Protein AF-A0A3D4DMZ2-F1 (afdb_monomer)

Structure (mmCIF, N/CA/C/O backbone):
data_AF-A0A3D4DMZ2-F1
#
_entry.id   AF-A0A3D4DMZ2-F1
#
loop_
_atom_site.group_PDB
_atom_site.id
_atom_site.type_symbol
_atom_site.label_atom_id
_atom_site.label_alt_id
_atom_site.label_comp_id
_atom_site.label_asym_id
_atom_site.label_entity_id
_atom_site.label_seq_id
_atom_site.pdbx_PDB_ins_code
_atom_site.Cartn_x
_atom_site.Cartn_y
_atom_site.Cartn_z
_atom_site.occupancy
_atom_site.B_iso_or_equiv
_atom_site.auth_seq_id
_atom_site.auth_comp_id
_atom_site.auth_asym_id
_atom_site.auth_atom_id
_atom_site.pdbx_PDB_model_num
ATOM 1 N N . MET A 1 1 ? 36.585 -12.869 -37.113 1.00 58.50 1 MET A N 1
ATOM 2 C CA . MET A 1 1 ? 35.987 -11.652 -36.510 1.00 58.50 1 MET A CA 1
ATOM 3 C C . MET A 1 1 ? 34.459 -11.689 -36.418 1.00 58.50 1 MET A C 1
ATOM 5 O O . MET A 1 1 ? 33.943 -11.233 -35.410 1.00 58.50 1 MET A O 1
ATOM 9 N N . VAL A 1 2 ? 33.730 -12.276 -37.379 1.00 61.50 2 VAL A N 1
ATOM 10 C CA . VAL A 1 2 ? 32.248 -12.351 -37.351 1.00 61.50 2 VAL A CA 1
ATOM 11 C C . VAL A 1 2 ? 31.696 -13.117 -36.134 1.00 61.50 2 VAL A C 1
ATOM 13 O O . VAL A 1 2 ? 30.750 -12.661 -35.504 1.00 61.50 2 VAL A O 1
ATOM 16 N N . GLY A 1 3 ? 32.328 -14.228 -35.733 1.00 66.62 3 GLY A N 1
ATOM 17 C CA . GLY A 1 3 ? 31.859 -15.041 -34.598 1.00 66.62 3 GLY A CA 1
ATOM 18 C C . GLY A 1 3 ? 31.889 -14.330 -33.237 1.00 66.62 3 GLY A C 1
ATOM 19 O O . GLY A 1 3 ? 30.985 -14.521 -32.431 1.00 66.62 3 GLY A O 1
ATOM 20 N N . LEU A 1 4 ? 32.875 -13.456 -32.999 1.00 72.00 4 LEU A N 1
ATOM 21 C CA . LEU A 1 4 ? 32.963 -12.675 -31.757 1.00 72.00 4 LEU A CA 1
ATOM 22 C C . LEU A 1 4 ? 31.881 -11.588 -31.708 1.00 72.00 4 LEU A C 1
ATOM 24 O O . LEU A 1 4 ? 31.293 -11.345 -30.661 1.00 72.00 4 LEU A O 1
ATOM 28 N N . PHE A 1 5 ? 31.582 -10.970 -32.852 1.00 73.25 5 PHE A N 1
ATOM 29 C CA . PHE A 1 5 ? 30.565 -9.926 -32.951 1.00 73.25 5 PHE A CA 1
ATOM 30 C C . PHE A 1 5 ? 29.152 -10.486 -32.731 1.00 73.25 5 PHE A C 1
ATOM 32 O O . PHE A 1 5 ? 28.367 -9.913 -31.981 1.00 73.25 5 PHE A O 1
ATOM 39 N N . VAL A 1 6 ? 28.854 -11.659 -33.301 1.00 76.06 6 VAL A N 1
ATOM 40 C CA . VAL A 1 6 ? 27.583 -12.369 -33.074 1.00 76.06 6 VAL A CA 1
ATOM 41 C C . VAL A 1 6 ? 27.443 -12.810 -31.613 1.00 76.06 6 VAL A C 1
ATOM 43 O O . VAL A 1 6 ? 26.367 -12.665 -31.036 1.00 76.06 6 VAL A O 1
ATOM 46 N N . LEU A 1 7 ? 28.527 -13.276 -30.981 1.00 79.38 7 LEU A N 1
ATOM 47 C CA . LEU A 1 7 ? 28.528 -13.637 -29.561 1.00 79.38 7 LEU A CA 1
ATOM 48 C C . LEU A 1 7 ? 28.276 -12.421 -28.654 1.00 79.38 7 LEU A C 1
ATOM 50 O O . LEU A 1 7 ? 27.491 -12.513 -27.713 1.00 79.38 7 LEU A O 1
ATOM 54 N N . LEU A 1 8 ? 28.894 -11.275 -28.950 1.00 78.44 8 LEU A N 1
ATOM 55 C CA . LEU A 1 8 ? 28.681 -10.032 -28.202 1.00 78.44 8 LEU A CA 1
ATOM 56 C C . LEU A 1 8 ? 27.244 -9.516 -28.344 1.00 78.44 8 LEU A C 1
ATOM 58 O O . LEU A 1 8 ? 26.655 -9.097 -27.351 1.00 78.44 8 LEU A O 1
ATOM 62 N N . ILE A 1 9 ? 26.651 -9.605 -29.539 1.00 80.88 9 ILE A N 1
ATOM 63 C CA . ILE A 1 9 ? 25.237 -9.264 -29.755 1.00 80.88 9 ILE A CA 1
ATOM 64 C C . ILE A 1 9 ? 24.329 -10.221 -28.979 1.00 80.88 9 ILE A C 1
ATOM 66 O O . ILE A 1 9 ? 23.402 -9.769 -28.313 1.00 80.88 9 ILE A O 1
ATOM 70 N N . ALA A 1 10 ? 24.601 -11.527 -29.005 1.00 76.00 10 ALA A N 1
ATOM 71 C CA . ALA A 1 10 ? 23.817 -12.507 -28.258 1.00 76.00 10 ALA A CA 1
ATOM 72 C C . ALA A 1 10 ? 23.888 -12.262 -26.741 1.00 76.00 10 ALA A C 1
ATOM 74 O O . ALA A 1 10 ? 22.860 -12.267 -26.068 1.00 76.00 10 ALA A O 1
ATOM 75 N N . LEU A 1 11 ? 25.076 -11.973 -26.202 1.00 77.25 11 LEU A N 1
ATOM 76 C CA . LEU A 1 11 ? 25.254 -11.612 -24.793 1.00 77.25 11 LEU A CA 1
ATOM 77 C C . LEU A 1 11 ? 24.537 -10.301 -24.452 1.00 77.25 11 LEU A C 1
ATOM 79 O O . LEU A 1 11 ? 23.836 -10.240 -23.443 1.00 77.25 11 LEU A O 1
ATOM 83 N N . ALA A 1 12 ? 24.641 -9.279 -25.304 1.00 75.00 12 ALA A N 1
ATOM 84 C CA . ALA A 1 12 ? 23.924 -8.020 -25.127 1.00 75.00 12 ALA A CA 1
ATOM 85 C C . ALA A 1 12 ? 22.402 -8.232 -25.124 1.00 75.00 12 ALA A C 1
ATOM 87 O O . ALA A 1 12 ? 21.720 -7.728 -24.237 1.00 75.00 12 ALA A O 1
ATOM 88 N N . LEU A 1 13 ? 21.869 -9.039 -26.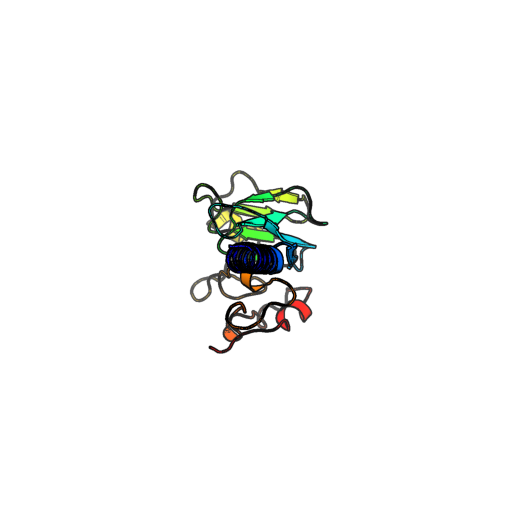044 1.00 71.06 13 LEU A N 1
ATOM 89 C CA . LEU A 1 13 ? 20.448 -9.387 -26.094 1.00 71.06 13 LEU A CA 1
ATOM 90 C C . LEU A 1 13 ? 20.006 -10.186 -24.864 1.00 71.06 13 LEU A C 1
ATOM 92 O O . LEU A 1 13 ? 18.932 -9.919 -24.340 1.00 71.06 13 LEU A O 1
ATOM 96 N N . ILE A 1 14 ? 20.830 -11.103 -24.346 1.00 68.12 14 ILE A N 1
ATOM 97 C CA . ILE A 1 14 ? 20.549 -11.828 -23.094 1.00 68.12 14 ILE A CA 1
ATOM 98 C C . ILE A 1 14 ? 20.540 -10.870 -21.897 1.00 68.12 14 ILE A C 1
ATOM 100 O O . ILE A 1 14 ? 19.683 -10.992 -21.023 1.00 68.12 14 ILE A O 1
ATOM 104 N N . HIS A 1 15 ? 21.453 -9.900 -21.847 1.00 60.03 15 HIS A N 1
ATOM 105 C CA . HIS A 1 15 ? 21.468 -8.881 -20.798 1.00 60.03 15 HIS A CA 1
ATOM 106 C C . HIS A 1 15 ? 20.264 -7.937 -20.889 1.00 60.03 15 HIS A C 1
ATOM 108 O O . HIS A 1 15 ? 19.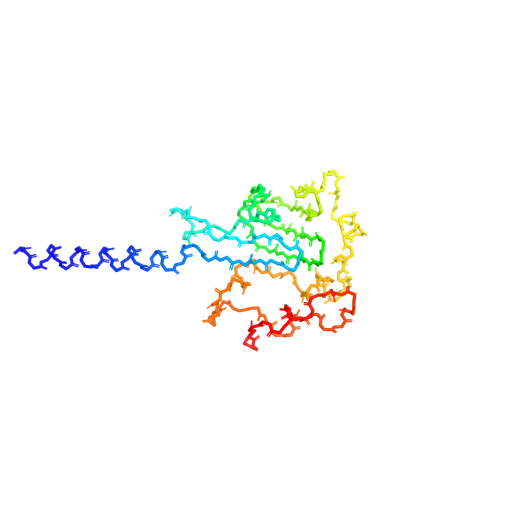649 -7.653 -19.865 1.00 60.03 15 HIS A O 1
ATOM 114 N N . ILE A 1 16 ? 19.870 -7.519 -22.095 1.00 61.19 16 ILE A N 1
ATOM 115 C CA . ILE A 1 16 ? 18.668 -6.707 -22.336 1.00 61.19 16 ILE A CA 1
ATOM 116 C C . ILE A 1 16 ? 17.399 -7.505 -21.997 1.00 61.19 16 ILE A C 1
ATOM 118 O O . ILE A 1 16 ? 16.494 -6.981 -21.349 1.00 61.19 16 ILE A O 1
ATOM 122 N N . ALA A 1 17 ? 17.340 -8.787 -22.365 1.00 56.91 17 ALA A N 1
ATOM 123 C CA . ALA A 1 17 ? 16.243 -9.690 -22.026 1.00 56.91 17 ALA A CA 1
ATOM 124 C C . ALA A 1 17 ? 16.140 -9.901 -20.506 1.00 56.91 17 ALA A C 1
ATOM 126 O O . ALA A 1 17 ? 15.068 -9.768 -19.929 1.00 56.91 17 ALA A O 1
ATOM 127 N N . ARG A 1 18 ? 17.259 -10.141 -19.813 1.00 55.88 18 ARG A N 1
ATOM 128 C CA . ARG A 1 18 ? 17.278 -10.276 -18.346 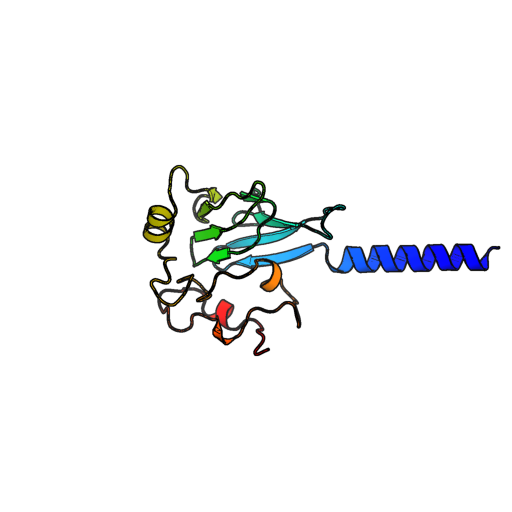1.00 55.88 18 ARG A CA 1
ATOM 129 C C . ARG A 1 18 ? 16.910 -8.980 -17.634 1.00 55.88 18 ARG A C 1
ATOM 131 O O . ARG A 1 18 ? 16.156 -9.019 -16.667 1.00 55.88 18 ARG A O 1
ATOM 138 N N . ALA A 1 19 ? 17.381 -7.838 -18.130 1.00 51.38 19 ALA A N 1
ATOM 139 C CA . ALA A 1 19 ? 16.960 -6.540 -17.623 1.00 51.38 19 ALA A CA 1
ATOM 140 C C . ALA A 1 19 ? 15.440 -6.358 -17.811 1.00 51.38 19 ALA A C 1
ATOM 142 O O . ALA A 1 19 ? 14.745 -6.018 -16.860 1.00 51.38 19 ALA A O 1
ATOM 143 N N . SER A 1 20 ? 14.897 -6.690 -18.988 1.00 49.41 20 SER A N 1
ATOM 144 C CA . SER A 1 20 ? 13.458 -6.592 -19.297 1.00 49.41 20 SER A CA 1
ATOM 145 C C . SER A 1 20 ? 12.554 -7.574 -18.561 1.00 49.41 20 SER A C 1
ATOM 147 O O . SER A 1 20 ? 11.425 -7.201 -18.262 1.00 49.41 20 SER A O 1
ATOM 149 N N . THR A 1 21 ? 13.032 -8.753 -18.152 1.00 51.47 21 THR A N 1
ATOM 150 C CA . THR A 1 21 ? 12.209 -9.710 -17.381 1.00 51.47 21 THR A CA 1
ATOM 151 C C . THR A 1 21 ? 11.776 -9.213 -15.994 1.00 51.47 21 THR A C 1
ATOM 153 O O . THR A 1 21 ? 10.843 -9.767 -15.424 1.00 51.47 21 THR A O 1
ATOM 156 N N . GLY A 1 22 ? 12.406 -8.158 -15.459 1.00 52.84 22 GLY A N 1
ATOM 157 C CA . GLY A 1 22 ? 11.992 -7.493 -14.214 1.00 52.84 22 GLY A CA 1
ATOM 158 C C . GLY A 1 22 ? 11.239 -6.169 -14.411 1.00 52.84 22 GLY A C 1
ATOM 159 O O . GLY A 1 22 ? 10.765 -5.590 -13.430 1.00 52.84 22 GLY A O 1
ATOM 160 N N . PHE A 1 23 ? 11.133 -5.669 -15.648 1.00 59.94 23 PHE A N 1
ATOM 161 C CA . PHE A 1 23 ? 10.430 -4.424 -15.963 1.00 59.94 23 PHE A CA 1
ATOM 162 C C . PHE A 1 23 ? 8.953 -4.715 -16.236 1.00 59.94 23 PHE A C 1
ATOM 164 O O . PHE A 1 23 ? 8.612 -5.542 -17.072 1.00 59.94 23 PHE A O 1
ATOM 171 N N . GLY A 1 24 ? 8.070 -4.043 -15.493 1.00 68.12 24 GLY A N 1
ATOM 172 C CA . GLY A 1 24 ? 6.628 -4.316 -15.511 1.00 68.12 24 GLY A CA 1
ATOM 173 C C . GLY A 1 24 ? 6.128 -5.170 -14.343 1.00 68.12 24 GLY A C 1
ATOM 174 O O . GLY A 1 24 ? 4.921 -5.392 -14.249 1.00 68.12 24 GLY A O 1
ATOM 175 N N . ALA A 1 25 ? 7.014 -5.591 -13.430 1.00 89.06 25 ALA A N 1
ATOM 176 C CA . ALA A 1 25 ? 6.601 -6.175 -12.158 1.00 89.06 25 ALA A CA 1
ATOM 177 C C . ALA A 1 25 ? 5.712 -5.179 -11.402 1.00 89.06 25 ALA A C 1
ATOM 179 O O . ALA A 1 25 ? 6.056 -4.000 -11.261 1.00 89.06 25 ALA A O 1
ATOM 180 N N . LYS A 1 26 ? 4.549 -5.649 -10.962 1.00 95.06 26 LYS A N 1
ATOM 181 C CA . LYS A 1 26 ? 3.550 -4.834 -10.283 1.00 95.06 26 LYS A CA 1
ATOM 182 C C . LYS A 1 26 ? 2.792 -5.655 -9.254 1.00 95.06 26 LYS A C 1
ATOM 184 O O . LYS A 1 26 ? 2.820 -6.881 -9.291 1.00 95.06 26 LYS A O 1
ATOM 189 N N . VAL A 1 27 ? 2.101 -4.957 -8.371 1.00 96.44 27 VAL A N 1
ATOM 190 C CA . VAL A 1 27 ? 1.075 -5.510 -7.491 1.00 96.44 27 VAL A CA 1
ATOM 191 C C . VAL A 1 27 ? -0.039 -4.486 -7.356 1.00 96.44 27 VAL A C 1
ATOM 193 O O . VAL A 1 27 ? 0.240 -3.295 -7.210 1.00 96.44 27 VAL A O 1
ATOM 196 N N . THR A 1 28 ? -1.284 -4.943 -7.391 1.00 97.88 28 THR A N 1
ATOM 197 C CA . THR A 1 28 ? -2.415 -4.161 -6.886 1.00 97.88 28 THR A CA 1
ATOM 198 C C . THR A 1 28 ? -2.616 -4.540 -5.423 1.00 97.88 28 THR A C 1
ATOM 200 O O . THR A 1 28 ? -2.815 -5.714 -5.113 1.00 97.88 28 THR A O 1
ATOM 203 N N . LEU A 1 29 ? -2.490 -3.563 -4.527 1.00 98.00 29 LEU A N 1
ATOM 204 C CA . LEU A 1 29 ? -2.743 -3.736 -3.098 1.00 98.00 29 LEU A CA 1
ATOM 205 C C . LEU A 1 29 ? -4.259 -3.844 -2.840 1.00 98.00 29 LEU A C 1
ATOM 207 O O . LEU A 1 29 ? -5.040 -3.429 -3.697 1.00 98.00 29 LEU A O 1
ATOM 211 N N . PRO A 1 30 ? -4.694 -4.348 -1.671 1.00 97.94 30 PRO A N 1
ATOM 212 C CA . PRO A 1 30 ? -6.113 -4.474 -1.320 1.00 97.94 30 PRO A CA 1
ATOM 213 C C . PRO A 1 30 ? -6.913 -3.174 -1.452 1.00 97.94 30 PRO A C 1
ATOM 215 O O . PRO A 1 30 ? -8.019 -3.173 -1.972 1.00 97.94 30 PRO A O 1
ATOM 218 N N . ASN A 1 31 ? -6.300 -2.041 -1.112 1.00 97.88 31 ASN A N 1
ATOM 219 C CA . ASN A 1 31 ? -6.885 -0.707 -1.282 1.00 97.88 31 ASN A CA 1
ATOM 220 C C . ASN A 1 31 ? -6.905 -0.186 -2.736 1.00 97.88 31 ASN A C 1
ATOM 222 O O . ASN A 1 31 ? -7.207 0.979 -2.978 1.00 97.88 31 ASN A O 1
ATOM 226 N N . GLY A 1 32 ? -6.521 -1.002 -3.720 1.00 98.06 32 GLY A N 1
ATOM 227 C CA . GLY A 1 32 ? -6.515 -0.653 -5.141 1.00 98.06 32 GLY A CA 1
ATOM 228 C C . GLY A 1 32 ? -5.308 0.162 -5.617 1.00 98.06 32 GLY A C 1
ATOM 229 O O . GLY A 1 32 ? -5.117 0.285 -6.833 1.00 98.06 32 GLY A O 1
ATOM 230 N N . MET A 1 33 ? -4.470 0.689 -4.715 1.00 98.62 33 MET A N 1
ATOM 231 C CA . MET A 1 33 ? -3.207 1.331 -5.093 1.00 98.62 33 MET A CA 1
ATOM 232 C C . MET A 1 33 ? -2.255 0.323 -5.738 1.00 98.62 33 MET A C 1
ATOM 234 O O . MET A 1 33 ? -2.300 -0.880 -5.472 1.00 98.62 33 MET A O 1
ATOM 238 N N . VAL A 1 34 ? -1.367 0.813 -6.603 1.00 98.31 34 VAL A N 1
ATOM 239 C CA . VAL A 1 34 ? -0.524 -0.054 -7.431 1.00 98.31 34 VAL A CA 1
ATOM 240 C C . VAL A 1 34 ? 0.948 0.215 -7.169 1.00 98.31 34 VAL A C 1
ATOM 242 O O . VAL A 1 34 ? 1.457 1.293 -7.473 1.00 98.31 34 VAL A O 1
ATOM 245 N N . GLY A 1 35 ? 1.658 -0.791 -6.667 1.00 96.94 35 GLY A N 1
ATOM 246 C CA . GLY A 1 35 ? 3.117 -0.787 -6.642 1.00 96.94 35 GLY A CA 1
ATOM 247 C C . GLY A 1 35 ? 3.674 -1.259 -7.976 1.00 96.94 35 GLY A C 1
ATOM 248 O O . GLY A 1 35 ? 3.203 -2.266 -8.506 1.00 96.94 35 GLY A O 1
ATOM 249 N N . LYS A 1 36 ? 4.661 -0.559 -8.539 1.00 94.69 36 LYS A N 1
ATOM 250 C CA . LYS A 1 36 ? 5.280 -0.942 -9.819 1.00 94.69 36 LYS A CA 1
ATOM 251 C C . LYS A 1 36 ? 6.788 -0.759 -9.787 1.00 94.69 36 LYS A C 1
ATOM 253 O O . LYS A 1 36 ? 7.281 0.275 -9.340 1.00 94.69 36 LYS A O 1
ATOM 258 N N . ARG A 1 37 ? 7.507 -1.699 -10.402 1.00 91.38 37 ARG A N 1
ATOM 259 C CA . ARG A 1 37 ? 8.911 -1.511 -10.761 1.00 91.38 37 ARG A CA 1
ATOM 260 C C . ARG A 1 37 ? 9.022 -0.682 -12.032 1.00 91.38 37 ARG A C 1
ATOM 262 O O . ARG A 1 37 ? 8.695 -1.140 -13.128 1.00 91.38 37 ARG A O 1
ATOM 269 N N . VAL A 1 38 ? 9.523 0.535 -11.879 1.00 86.81 38 VAL A N 1
ATOM 270 C CA . VAL A 1 38 ? 9.803 1.472 -12.963 1.00 86.81 38 VAL A CA 1
ATOM 271 C C . VAL A 1 38 ? 11.266 1.362 -13.371 1.00 86.81 38 VAL A C 1
ATOM 273 O O . VAL A 1 38 ? 12.162 1.185 -12.544 1.00 86.81 38 VAL A O 1
ATOM 276 N N . PHE A 1 39 ? 11.515 1.474 -14.672 1.00 78.69 39 PHE A N 1
ATOM 277 C CA . PHE A 1 39 ? 12.858 1.453 -15.225 1.00 78.69 39 PHE A CA 1
ATOM 278 C C . PHE A 1 39 ? 13.727 2.594 -14.674 1.00 78.69 39 PHE A C 1
ATOM 280 O O . PHE A 1 39 ? 13.347 3.764 -14.721 1.00 78.69 39 PHE A O 1
ATOM 287 N N . ASN A 1 40 ? 14.902 2.241 -14.150 1.00 69.31 40 ASN A N 1
ATOM 288 C CA . ASN A 1 40 ? 15.923 3.180 -13.696 1.00 69.31 40 ASN A CA 1
ATOM 289 C C . ASN A 1 40 ? 17.306 2.555 -13.921 1.00 69.31 40 ASN A C 1
ATOM 291 O O . ASN A 1 40 ? 17.638 1.560 -13.271 1.00 69.31 40 ASN A O 1
ATOM 295 N N . PHE A 1 41 ? 18.095 3.144 -14.828 1.00 64.56 41 PHE A N 1
ATOM 296 C CA . PHE A 1 41 ? 19.436 2.670 -15.190 1.00 64.56 41 PHE A CA 1
ATOM 297 C C . PHE A 1 41 ? 20.397 2.601 -13.992 1.00 64.56 41 PHE A C 1
ATOM 299 O O . PHE A 1 41 ? 21.297 1.770 -13.991 1.00 64.56 41 PHE A O 1
ATOM 306 N N . THR A 1 42 ? 20.199 3.437 -12.971 1.00 62.47 42 THR A N 1
ATOM 307 C CA . THR A 1 42 ? 21.132 3.569 -11.842 1.00 62.47 42 THR A CA 1
ATOM 308 C C . THR A 1 42 ? 20.886 2.542 -10.730 1.00 62.47 42 THR A C 1
ATOM 310 O O . THR A 1 42 ? 21.802 2.237 -9.976 1.00 62.47 42 THR A O 1
ATOM 313 N N . LEU A 1 43 ? 19.665 2.000 -10.612 1.00 61.28 43 LEU A N 1
ATOM 314 C CA . LEU A 1 43 ? 19.230 1.215 -9.440 1.00 61.28 43 LEU A CA 1
ATOM 315 C C . LEU A 1 43 ? 18.729 -0.206 -9.761 1.00 61.28 43 LEU A C 1
ATOM 317 O O .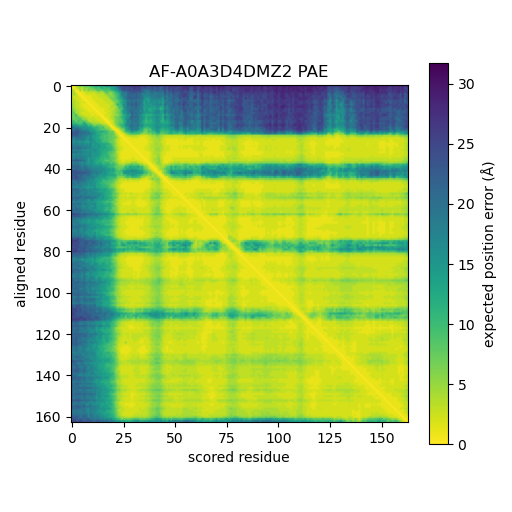 LEU A 1 43 ? 18.147 -0.849 -8.898 1.00 61.28 43 LEU A O 1
ATOM 321 N N . TYR A 1 44 ? 18.940 -0.718 -10.980 1.00 64.12 44 TYR A N 1
ATOM 322 C CA . TYR A 1 44 ? 18.346 -1.992 -11.436 1.00 64.12 44 TYR A CA 1
ATOM 323 C C . TYR A 1 44 ? 16.802 -2.004 -11.357 1.00 64.12 44 TYR A C 1
ATOM 325 O O . TYR A 1 44 ? 16.172 -3.040 -11.145 1.00 64.12 44 TYR A O 1
ATOM 333 N N . GLY A 1 45 ? 16.191 -0.835 -11.575 1.00 74.12 45 GLY A N 1
ATOM 334 C CA . GLY A 1 45 ? 14.762 -0.595 -11.376 1.00 74.12 45 GLY A CA 1
ATOM 335 C C . GLY A 1 45 ? 14.453 0.047 -10.023 1.00 74.12 45 GLY A C 1
ATOM 336 O O . GLY A 1 45 ? 15.190 -0.094 -9.058 1.00 74.12 45 GLY A O 1
ATOM 337 N N . ARG A 1 46 ? 13.364 0.808 -9.973 1.00 87.19 46 ARG A N 1
ATOM 338 C CA . ARG A 1 46 ? 12.911 1.538 -8.788 1.00 87.19 46 ARG A CA 1
ATOM 339 C C . ARG A 1 46 ? 11.469 1.164 -8.494 1.00 87.19 46 ARG A C 1
ATOM 341 O O . ARG A 1 46 ? 10.668 1.095 -9.423 1.00 87.19 46 ARG A O 1
ATOM 348 N N . ASP A 1 47 ? 11.149 0.921 -7.235 1.00 91.75 47 ASP A N 1
ATOM 349 C CA . ASP A 1 47 ? 9.790 0.595 -6.817 1.00 91.75 47 ASP A CA 1
ATOM 350 C C . ASP A 1 47 ? 9.036 1.915 -6.550 1.00 91.75 47 ASP A C 1
ATOM 352 O O . ASP A 1 47 ? 9.472 2.730 -5.746 1.00 91.75 47 ASP A O 1
ATOM 356 N N . ASP A 1 48 ? 7.945 2.177 -7.268 1.00 95.06 48 ASP A N 1
ATOM 357 C CA . ASP A 1 48 ? 7.120 3.387 -7.123 1.00 95.06 48 ASP A CA 1
ATOM 358 C C . ASP A 1 48 ? 5.699 2.981 -6.688 1.00 95.06 48 ASP A C 1
ATOM 360 O O . ASP A 1 48 ? 5.196 1.929 -7.096 1.00 95.06 48 ASP A O 1
ATOM 364 N N . LEU A 1 49 ? 5.034 3.834 -5.902 1.00 97.12 49 LEU A N 1
ATOM 365 C CA . LEU A 1 49 ? 3.617 3.688 -5.558 1.00 97.12 49 LEU A CA 1
ATOM 366 C C . LEU A 1 49 ? 2.776 4.611 -6.438 1.00 97.12 49 LEU A C 1
ATOM 368 O O . LEU A 1 49 ? 3.072 5.799 -6.591 1.00 97.12 49 LEU A O 1
ATOM 372 N N . PHE A 1 50 ? 1.697 4.069 -6.978 1.00 97.88 50 PHE A N 1
ATOM 373 C CA . PHE A 1 50 ? 0.694 4.783 -7.751 1.00 97.88 50 PHE A CA 1
ATOM 374 C C . PHE A 1 50 ? -0.666 4.665 -7.068 1.00 97.88 50 PHE A C 1
ATOM 376 O O . PHE A 1 50 ? -0.926 3.681 -6.376 1.00 97.88 50 PHE A O 1
ATOM 383 N N . GLY A 1 51 ? -1.530 5.649 -7.304 1.00 98.38 51 GLY A N 1
ATOM 384 C CA . GLY A 1 51 ? -2.904 5.645 -6.818 1.00 98.38 51 GLY A CA 1
ATOM 385 C C . GLY A 1 51 ? -3.739 4.503 -7.394 1.00 98.38 51 GLY A C 1
ATOM 386 O O . GLY A 1 51 ? -3.276 3.703 -8.217 1.00 98.38 51 GLY A O 1
ATOM 387 N N . VAL A 1 52 ? -4.987 4.443 -6.950 1.00 98.00 52 VAL A N 1
ATOM 388 C CA . VAL A 1 52 ? -6.024 3.526 -7.412 1.00 98.00 52 VAL A CA 1
ATOM 389 C C . VAL A 1 52 ? -6.143 3.579 -8.934 1.00 98.00 52 VAL A C 1
ATOM 391 O O . VAL A 1 52 ? -6.147 4.641 -9.551 1.00 98.00 52 VAL A O 1
ATOM 394 N N . GLY A 1 53 ? -6.169 2.405 -9.569 1.00 92.75 53 GLY A N 1
ATOM 395 C CA . GLY A 1 53 ? -6.149 2.290 -11.034 1.00 92.75 53 GLY A CA 1
ATOM 396 C C . GLY A 1 53 ? -4.768 2.524 -11.666 1.00 92.75 53 GLY A C 1
ATOM 397 O O . GLY A 1 53 ? -4.595 2.365 -12.874 1.00 92.75 53 GLY A O 1
ATOM 398 N N . GLY A 1 54 ? -3.749 2.828 -10.860 1.00 95.44 54 GLY A N 1
ATOM 399 C CA . GLY A 1 54 ? -2.357 2.940 -11.282 1.00 95.44 54 GLY A CA 1
ATOM 400 C C . GLY A 1 54 ? -1.911 4.340 -11.702 1.00 95.44 54 GLY A C 1
ATOM 401 O O . GLY A 1 54 ? -0.851 4.435 -12.332 1.00 95.44 54 GLY A O 1
ATOM 402 N N . ALA A 1 55 ? -2.674 5.382 -11.355 1.00 94.06 55 ALA A N 1
ATOM 403 C CA . ALA A 1 55 ? -2.341 6.800 -11.511 1.00 94.06 55 ALA A CA 1
ATOM 404 C C . ALA A 1 55 ? -3.051 7.655 -10.428 1.00 94.06 55 ALA A C 1
ATOM 406 O O . ALA A 1 55 ? -4.096 7.236 -9.943 1.00 94.06 55 ALA A O 1
ATOM 407 N N . PRO A 1 56 ? -2.531 8.846 -10.059 1.00 96.38 56 PRO A N 1
ATOM 408 C CA . PRO A 1 56 ? -1.210 9.379 -10.401 1.00 96.38 56 PRO A CA 1
ATOM 409 C C . PRO A 1 56 ? -0.095 8.618 -9.665 1.00 96.38 56 PRO A C 1
ATOM 411 O O . PRO A 1 56 ? -0.354 7.725 -8.861 1.00 96.38 56 PRO A O 1
ATOM 414 N N . ARG A 1 57 ? 1.173 8.941 -9.941 1.00 95.94 57 ARG A N 1
ATOM 415 C CA . ARG A 1 57 ? 2.276 8.453 -9.099 1.00 95.94 57 ARG A CA 1
ATOM 416 C C . ARG A 1 57 ? 2.245 9.203 -7.769 1.00 95.94 57 ARG A C 1
ATOM 418 O O . ARG A 1 57 ? 2.329 10.427 -7.777 1.00 95.94 57 ARG A O 1
ATOM 425 N N . LEU A 1 58 ? 2.178 8.466 -6.665 1.00 96.00 58 LEU A N 1
ATOM 426 C CA . LEU A 1 58 ? 2.091 9.016 -5.312 1.00 96.00 58 LEU A CA 1
ATOM 427 C C . LEU A 1 58 ? 3.458 9.109 -4.643 1.00 96.00 58 LEU A C 1
ATOM 429 O O . LEU A 1 58 ? 3.787 10.130 -4.050 1.00 96.00 58 LEU A O 1
ATOM 433 N N . ALA A 1 59 ? 4.271 8.061 -4.775 1.00 95.31 59 ALA A N 1
ATOM 434 C CA . ALA A 1 59 ? 5.585 7.994 -4.153 1.00 95.31 59 ALA A CA 1
ATOM 435 C C . ALA A 1 59 ? 6.615 7.392 -5.107 1.00 95.31 59 ALA A C 1
ATOM 437 O O . ALA A 1 59 ? 6.304 6.517 -5.920 1.00 95.31 59 ALA A O 1
ATOM 438 N N . ARG A 1 60 ? 7.851 7.876 -4.991 1.00 93.25 60 ARG A N 1
ATOM 439 C CA . ARG A 1 60 ? 8.999 7.422 -5.771 1.00 93.25 60 ARG A CA 1
ATOM 440 C C . ARG A 1 60 ? 10.009 6.746 -4.848 1.00 93.25 60 ARG A C 1
ATOM 442 O O . ARG A 1 60 ? 10.202 7.226 -3.738 1.00 93.25 60 ARG A O 1
ATOM 449 N N . ASP A 1 61 ? 10.668 5.693 -5.326 1.00 91.00 61 ASP A N 1
ATOM 450 C CA . ASP A 1 61 ? 11.730 4.983 -4.585 1.00 91.00 61 ASP A CA 1
ATOM 451 C C . ASP A 1 61 ? 11.273 4.393 -3.242 1.00 91.00 61 ASP A C 1
ATOM 453 O O . ASP A 1 61 ? 11.889 4.582 -2.199 1.00 91.00 61 ASP A O 1
ATOM 457 N N . VAL A 1 62 ? 10.131 3.715 -3.272 1.00 93.50 62 VAL A N 1
ATOM 458 C CA . VAL A 1 62 ? 9.471 3.117 -2.116 1.00 93.50 62 VAL A CA 1
ATOM 459 C C . VAL A 1 62 ? 10.273 1.924 -1.599 1.00 93.50 62 VAL A C 1
ATOM 461 O O . VAL A 1 62 ? 10.403 0.902 -2.273 1.00 93.50 62 VAL A O 1
ATOM 464 N N . GLY A 1 63 ? 10.765 2.046 -0.368 1.00 86.81 63 GLY A N 1
ATOM 465 C CA . GLY A 1 63 ? 11.431 0.980 0.368 1.00 86.81 63 GLY A CA 1
ATOM 466 C C . GLY A 1 63 ? 10.426 0.043 1.035 1.00 86.81 63 GLY A C 1
ATOM 467 O O . GLY A 1 63 ? 10.021 -0.971 0.459 1.00 86.81 63 GLY A O 1
ATOM 468 N N . MET A 1 64 ? 10.039 0.384 2.266 1.00 92.94 64 MET A N 1
ATOM 469 C CA . MET A 1 64 ? 9.183 -0.437 3.127 1.00 92.94 64 MET A CA 1
ATOM 470 C C . MET A 1 64 ? 7.797 0.183 3.288 1.00 92.94 64 MET A C 1
ATOM 472 O O . MET A 1 64 ? 7.667 1.400 3.451 1.00 92.94 64 MET A O 1
ATOM 476 N N . ILE A 1 65 ? 6.775 -0.671 3.289 1.00 96.62 65 ILE A N 1
ATOM 477 C CA . ILE A 1 65 ? 5.374 -0.275 3.414 1.00 96.62 65 ILE A CA 1
ATOM 478 C C . ILE A 1 65 ? 4.653 -1.005 4.552 1.00 96.62 65 ILE A C 1
ATOM 480 O O . ILE A 1 65 ? 4.998 -2.137 4.897 1.00 96.62 65 ILE A O 1
ATOM 484 N N . CYS A 1 66 ? 3.620 -0.354 5.079 1.00 97.25 66 CYS A N 1
ATOM 485 C CA . CYS A 1 66 ? 2.566 -0.919 5.917 1.00 97.25 66 CYS A CA 1
ATOM 486 C C . CYS A 1 66 ? 1.223 -0.450 5.354 1.00 97.25 66 CYS A C 1
ATOM 488 O O . CYS A 1 66 ? 1.101 0.716 4.993 1.00 97.25 66 CYS A O 1
ATOM 490 N N . PHE A 1 67 ? 0.239 -1.333 5.191 1.00 98.19 67 PHE A N 1
ATOM 491 C CA . PHE A 1 67 ? -0.987 -0.980 4.474 1.00 98.19 67 PHE A CA 1
ATOM 492 C C . PHE A 1 67 ? -2.188 -1.821 4.891 1.00 98.19 67 PHE A C 1
ATOM 494 O O . PHE A 1 67 ? -2.039 -2.993 5.239 1.00 98.19 67 PHE A O 1
ATOM 501 N N . ASN A 1 68 ? -3.369 -1.219 4.791 1.00 98.25 68 ASN A N 1
ATOM 502 C CA . ASN A 1 68 ? -4.675 -1.848 4.980 1.00 98.25 68 ASN A CA 1
ATOM 503 C C . ASN A 1 68 ? -5.596 -1.506 3.792 1.00 98.25 68 ASN A C 1
ATOM 505 O O . ASN A 1 68 ? -5.118 -1.126 2.718 1.00 98.25 68 ASN A O 1
ATOM 509 N N . ASP A 1 69 ? -6.905 -1.646 3.986 1.00 98.44 69 ASP A N 1
ATOM 510 C CA . ASP A 1 69 ? -7.948 -1.452 2.969 1.00 98.44 69 ASP A CA 1
ATOM 511 C C . ASP A 1 69 ? -8.099 -0.013 2.468 1.00 98.44 69 ASP A C 1
ATOM 513 O O . ASP A 1 69 ? -8.750 0.217 1.451 1.00 98.44 69 ASP A O 1
ATOM 517 N N . ARG A 1 70 ? -7.452 0.958 3.121 1.00 98.25 70 ARG A N 1
ATOM 518 C CA . ARG A 1 70 ? -7.504 2.368 2.717 1.00 98.25 70 ARG A CA 1
ATOM 519 C C . ARG A 1 70 ? -6.136 3.021 2.610 1.00 98.25 70 ARG A C 1
ATOM 521 O O . ARG A 1 70 ? -5.871 3.751 1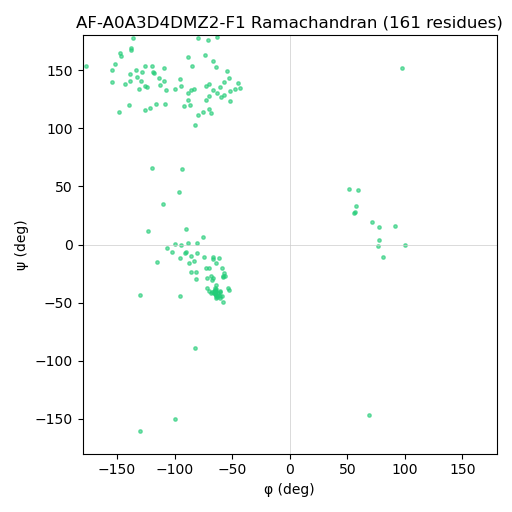.658 1.00 98.25 70 ARG A O 1
ATOM 528 N N . PHE A 1 71 ? -5.260 2.773 3.572 1.00 98.62 71 PHE A N 1
ATOM 529 C CA . PHE A 1 71 ? -4.027 3.527 3.720 1.00 98.62 71 PHE A CA 1
ATOM 530 C C . PHE A 1 71 ? -2.786 2.713 3.365 1.00 98.62 71 PHE A C 1
ATOM 532 O O . PHE A 1 71 ? -2.740 1.495 3.541 1.00 98.62 71 PHE A O 1
ATOM 539 N N . VAL A 1 72 ? -1.747 3.415 2.908 1.00 98.38 72 VAL A N 1
ATOM 540 C CA . VAL A 1 72 ? -0.370 2.914 2.809 1.00 98.38 72 VAL A CA 1
ATOM 541 C C . VAL A 1 72 ? 0.543 3.887 3.543 1.00 98.38 72 VAL A C 1
ATOM 543 O O . VAL A 1 72 ? 0.707 5.033 3.132 1.00 98.38 72 VAL A O 1
ATOM 546 N N . TRP A 1 73 ? 1.174 3.426 4.612 1.00 97.62 73 TRP A N 1
ATOM 547 C CA . TRP A 1 73 ? 2.328 4.078 5.207 1.00 97.62 73 TRP A CA 1
ATOM 548 C C . TRP A 1 73 ? 3.609 3.630 4.506 1.00 97.62 73 TRP A C 1
ATOM 550 O O . TRP A 1 73 ? 3.841 2.436 4.312 1.00 97.62 73 TRP A O 1
ATOM 560 N N . ILE A 1 74 ? 4.463 4.588 4.159 1.00 96.31 74 ILE A N 1
ATOM 561 C CA . ILE A 1 74 ? 5.793 4.356 3.594 1.00 96.31 74 ILE A CA 1
ATOM 562 C C . ILE A 1 74 ? 6.818 4.900 4.580 1.00 96.31 74 ILE A C 1
ATOM 564 O O . ILE A 1 74 ? 6.795 6.095 4.873 1.00 96.31 74 ILE A O 1
ATOM 568 N N . SER A 1 75 ? 7.731 4.059 5.077 1.00 89.75 75 SER A N 1
ATOM 569 C CA . SER A 1 75 ? 8.784 4.533 5.989 1.00 89.75 75 SER A CA 1
ATOM 570 C C . SER A 1 75 ? 9.958 5.172 5.253 1.00 89.75 75 SER A C 1
ATOM 572 O O . SER A 1 75 ? 10.589 6.074 5.791 1.00 89.75 75 SER A O 1
ATOM 574 N N . GLU A 1 76 ? 10.239 4.742 4.025 1.00 82.50 76 GLU A N 1
ATOM 575 C CA . GLU A 1 76 ? 11.363 5.225 3.225 1.00 82.50 76 GLU A CA 1
ATOM 576 C C . GLU A 1 76 ? 10.922 5.400 1.772 1.00 82.50 76 GLU A C 1
ATOM 578 O O . GLU A 1 76 ? 10.479 4.451 1.123 1.00 82.50 76 GLU A O 1
ATOM 583 N N . SER A 1 77 ? 11.023 6.631 1.280 1.00 82.31 77 SER A N 1
ATOM 584 C CA . SER A 1 77 ? 10.858 6.989 -0.126 1.00 82.31 77 SER A CA 1
ATOM 585 C C . SER A 1 77 ? 11.959 7.964 -0.539 1.00 82.31 77 SER A C 1
ATOM 587 O O . SER A 1 77 ? 12.789 8.357 0.290 1.00 82.31 77 SER A O 1
ATOM 589 N N . GLU A 1 78 ? 11.982 8.366 -1.807 1.00 80.75 78 GLU A N 1
ATOM 590 C CA . GLU A 1 78 ? 12.992 9.281 -2.325 1.00 80.75 78 GLU A CA 1
ATOM 591 C C . GLU A 1 78 ? 13.196 10.510 -1.420 1.00 80.75 78 GLU A C 1
ATOM 593 O O . GLU A 1 78 ? 12.252 11.176 -0.985 1.00 80.75 78 GLU A O 1
ATOM 598 N N . GLY A 1 79 ? 14.466 10.832 -1.161 1.00 71.12 79 GLY A N 1
ATOM 599 C CA . GLY A 1 79 ? 14.844 11.925 -0.269 1.00 71.12 79 GLY A CA 1
ATOM 600 C C . GLY A 1 79 ? 14.709 11.577 1.214 1.00 71.12 79 GLY A C 1
ATOM 601 O O . GLY A 1 79 ? 14.707 12.488 2.037 1.00 71.12 79 GLY A O 1
ATOM 602 N N . GLY A 1 80 ? 14.569 10.289 1.552 1.00 75.44 80 GLY A N 1
ATOM 603 C CA . GLY A 1 80 ? 14.465 9.798 2.928 1.00 75.44 80 GLY A CA 1
ATOM 604 C C . GLY A 1 80 ? 13.139 10.148 3.601 1.00 75.44 80 GLY A C 1
ATOM 605 O O . GLY A 1 80 ? 13.056 10.167 4.825 1.00 75.44 80 GLY A O 1
ATOM 606 N N . LYS A 1 81 ? 12.104 10.482 2.821 1.00 82.62 81 LYS A N 1
ATOM 607 C CA . LYS A 1 81 ? 10.822 10.936 3.366 1.00 82.62 81 LYS A CA 1
ATOM 608 C C . LYS A 1 81 ? 9.905 9.752 3.644 1.00 82.62 81 LYS A C 1
ATOM 610 O O . LYS A 1 81 ? 9.656 8.942 2.754 1.00 82.62 81 LYS A O 1
ATOM 615 N N . SER A 1 82 ? 9.333 9.711 4.839 1.00 92.50 82 SER A N 1
ATOM 616 C CA . SER A 1 82 ? 8.189 8.855 5.163 1.00 92.50 82 SER A CA 1
ATOM 617 C C . SER A 1 82 ? 6.870 9.576 4.862 1.00 92.50 82 SER A C 1
ATOM 619 O O . SER A 1 82 ? 6.848 10.809 4.739 1.00 92.50 82 SER A O 1
ATOM 621 N N . GLY A 1 83 ? 5.764 8.843 4.739 1.00 95.62 83 GLY A N 1
ATOM 622 C CA . GLY A 1 83 ? 4.443 9.445 4.557 1.00 95.62 83 GLY A CA 1
ATOM 623 C C . GLY A 1 83 ? 3.294 8.445 4.517 1.00 95.62 83 GLY A C 1
ATOM 624 O O . GLY A 1 83 ? 3.477 7.290 4.134 1.00 95.62 83 GLY A O 1
ATOM 625 N N . LEU A 1 84 ? 2.110 8.930 4.895 1.00 97.94 84 LEU A N 1
ATOM 626 C CA . LEU A 1 84 ? 0.845 8.217 4.783 1.00 97.94 84 LEU A CA 1
ATOM 627 C C . LEU A 1 84 ? 0.152 8.599 3.476 1.00 97.94 84 LEU A C 1
ATOM 629 O O . LEU A 1 84 ? 0.094 9.778 3.133 1.00 97.94 84 LEU A O 1
ATOM 633 N N . TYR A 1 85 ? -0.390 7.616 2.774 1.00 98.19 85 TYR A N 1
ATOM 634 C CA . TYR A 1 85 ? -1.119 7.794 1.525 1.00 98.19 85 TYR A CA 1
ATOM 635 C C . TYR A 1 85 ? -2.506 7.183 1.658 1.00 98.19 85 TYR A C 1
ATOM 637 O O . TYR A 1 85 ? -2.641 6.079 2.183 1.00 98.19 85 TYR A O 1
ATOM 645 N N . ASP A 1 86 ? -3.514 7.907 1.186 1.00 98.50 86 ASP A N 1
ATOM 646 C CA . ASP A 1 86 ? -4.923 7.528 1.256 1.00 98.50 86 ASP A CA 1
ATOM 647 C C . ASP A 1 86 ? -5.432 7.151 -0.140 1.00 98.50 86 ASP A C 1
ATOM 649 O O . ASP A 1 86 ? -5.374 7.956 -1.077 1.00 98.50 86 ASP A O 1
ATOM 653 N N . ALA A 1 87 ? -5.912 5.913 -0.279 1.00 98.25 87 ALA A N 1
ATOM 654 C CA . ALA A 1 87 ? -6.462 5.390 -1.524 1.00 98.25 87 ALA A CA 1
ATOM 655 C C . ALA A 1 87 ? -7.769 6.083 -1.925 1.00 98.25 87 ALA A C 1
ATOM 657 O O . ALA A 1 87 ? -8.046 6.191 -3.117 1.00 98.25 87 ALA A O 1
ATOM 658 N N . GLU A 1 88 ? -8.553 6.581 -0.961 1.00 98.12 88 GLU A N 1
ATOM 659 C CA . GLU A 1 88 ? -9.841 7.227 -1.240 1.00 98.12 88 GLU A CA 1
ATOM 660 C C . GLU A 1 88 ? -9.653 8.487 -2.093 1.00 98.12 88 GLU A C 1
ATOM 662 O O . GLU A 1 88 ? -10.390 8.727 -3.048 1.00 98.12 88 GLU A O 1
ATOM 667 N N . VAL A 1 89 ? -8.620 9.272 -1.779 1.00 97.56 89 VAL A N 1
ATOM 668 C CA . VAL A 1 89 ? -8.340 10.553 -2.443 1.00 97.56 89 VAL A CA 1
ATOM 669 C C . VAL A 1 89 ? -7.144 10.499 -3.392 1.00 97.56 89 VAL A C 1
ATOM 671 O O . VAL A 1 89 ? -6.849 11.491 -4.055 1.00 97.56 89 VAL A O 1
ATOM 674 N N . ASN A 1 90 ? -6.455 9.356 -3.483 1.00 97.94 90 ASN A N 1
ATOM 675 C CA . ASN A 1 90 ? -5.238 9.189 -4.279 1.00 97.94 90 ASN A CA 1
ATOM 676 C C . ASN A 1 90 ? -4.183 10.264 -3.993 1.00 97.94 90 ASN A C 1
ATOM 678 O O . ASN A 1 90 ? -3.621 10.870 -4.911 1.00 97.94 90 ASN A O 1
ATOM 682 N N . ALA A 1 91 ? -3.918 10.510 -2.713 1.00 97.62 91 ALA A N 1
ATOM 683 C CA . ALA A 1 91 ? -3.002 11.558 -2.286 1.00 97.62 91 ALA A CA 1
ATOM 684 C C . ALA A 1 91 ? -2.248 11.181 -1.011 1.00 97.62 91 ALA A C 1
ATOM 686 O O . ALA A 1 91 ? -2.631 10.279 -0.262 1.00 97.62 91 ALA A O 1
ATOM 687 N N . ARG A 1 92 ? -1.155 11.903 -0.769 1.00 97.12 92 ARG A N 1
ATOM 688 C CA . ARG A 1 92 ? -0.483 11.909 0.526 1.00 97.12 92 ARG A CA 1
ATOM 689 C C . ARG A 1 92 ? -1.373 12.634 1.540 1.00 97.12 92 ARG A C 1
ATOM 691 O O . ARG A 1 92 ? -1.940 13.678 1.230 1.00 97.12 92 ARG A O 1
ATOM 698 N N . VAL A 1 93 ? -1.461 12.100 2.753 1.00 97.44 93 VAL A N 1
ATOM 699 C CA . VAL A 1 93 ? -2.035 12.820 3.892 1.00 97.44 93 VAL A CA 1
ATOM 700 C C . VAL A 1 93 ? -1.004 13.849 4.351 1.00 97.44 93 VAL A C 1
ATOM 702 O O . VAL A 1 93 ? 0.108 13.502 4.761 1.00 97.44 93 VAL A O 1
ATOM 705 N N . GLU A 1 94 ? -1.345 15.125 4.201 1.00 95.88 94 GLU A N 1
ATOM 706 C CA . GLU A 1 94 ? -0.434 16.237 4.467 1.00 95.88 94 GLU A CA 1
ATOM 707 C C . GLU A 1 94 ? -0.422 16.637 5.944 1.00 95.88 94 GLU A C 1
ATOM 709 O O . GLU A 1 94 ? -1.410 16.476 6.655 1.00 95.88 94 GLU A O 1
ATOM 714 N N . ASN A 1 95 ? 0.700 17.214 6.387 1.00 92.88 95 ASN A N 1
ATOM 715 C CA . ASN A 1 95 ? 0.879 17.787 7.728 1.00 92.88 95 ASN A CA 1
ATOM 716 C C . ASN A 1 95 ? 0.626 16.824 8.902 1.00 92.88 95 ASN A C 1
ATOM 718 O O . ASN A 1 95 ? 0.286 17.278 9.989 1.00 92.88 95 ASN A O 1
ATOM 722 N N . VAL A 1 96 ? 0.832 15.521 8.697 1.00 95.25 96 VAL A N 1
ATOM 723 C CA . VAL A 1 96 ? 0.765 14.512 9.762 1.00 95.25 96 VAL A CA 1
ATOM 724 C C . VAL A 1 96 ? 2.156 14.006 10.122 1.00 95.25 96 VAL A C 1
ATOM 726 O O . VAL A 1 96 ? 2.966 13.669 9.250 1.00 95.25 96 VAL A O 1
ATOM 729 N N . ASN A 1 97 ? 2.448 13.947 11.416 1.00 93.50 97 ASN A N 1
ATOM 730 C CA . ASN A 1 97 ? 3.611 13.234 11.931 1.00 93.50 97 ASN A CA 1
ATOM 731 C C . ASN A 1 97 ? 3.339 11.718 12.001 1.00 93.50 97 ASN A C 1
ATOM 733 O O . ASN A 1 97 ? 2.249 11.251 11.679 1.00 93.50 97 ASN A O 1
ATOM 737 N N . TYR A 1 98 ? 4.335 10.928 12.412 1.00 91.31 98 TYR A N 1
ATOM 738 C CA . TYR A 1 98 ? 4.195 9.470 12.492 1.00 91.31 98 TYR A CA 1
ATOM 739 C C . TYR A 1 98 ? 3.044 9.025 13.407 1.00 91.31 98 TYR A C 1
ATOM 741 O O . TYR A 1 98 ? 2.227 8.210 12.996 1.00 91.31 98 TYR A O 1
ATOM 749 N N . ALA A 1 99 ? 2.959 9.560 14.628 1.00 92.75 99 ALA A N 1
ATOM 750 C CA . ALA A 1 99 ? 1.939 9.150 15.592 1.00 92.75 99 ALA A CA 1
ATOM 751 C C . ALA A 1 99 ? 0.526 9.501 15.100 1.00 92.75 99 ALA A C 1
AT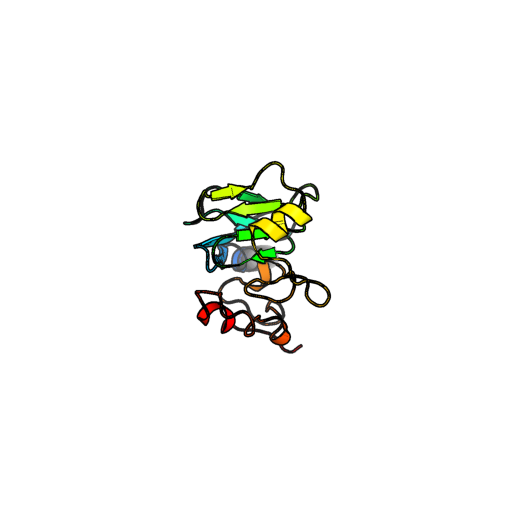OM 753 O O . ALA A 1 99 ? -0.387 8.687 15.201 1.00 92.75 99 ALA A O 1
ATOM 754 N N . GLU A 1 100 ? 0.365 10.680 14.495 1.00 95.94 100 GLU A N 1
ATOM 755 C CA . GLU A 1 100 ? -0.892 11.091 13.860 1.00 95.94 100 GLU A CA 1
ATOM 756 C C . GLU A 1 100 ? -1.242 10.187 12.678 1.00 95.94 100 GLU A C 1
ATOM 758 O O . GLU A 1 100 ? -2.368 9.709 12.583 1.00 95.94 100 GLU A O 1
ATOM 763 N N . ALA A 1 101 ? -0.276 9.896 11.804 1.00 96.00 101 ALA A N 1
ATOM 764 C CA . ALA A 1 101 ? -0.478 9.004 10.671 1.00 96.00 101 ALA A CA 1
ATOM 765 C C . ALA A 1 101 ? -0.926 7.607 11.119 1.00 96.00 101 ALA A C 1
ATOM 767 O O . ALA A 1 101 ? -1.863 7.050 10.550 1.00 96.00 101 ALA A O 1
ATOM 768 N N . MET A 1 102 ? -0.290 7.049 12.148 1.00 95.69 102 MET A N 1
ATOM 769 C CA . MET A 1 102 ? -0.664 5.750 12.704 1.00 95.69 102 MET A CA 1
ATOM 770 C C . MET A 1 102 ? -2.059 5.783 13.335 1.00 95.69 102 MET A C 1
ATOM 772 O O . MET A 1 102 ? -2.855 4.888 13.074 1.00 95.69 102 MET A O 1
ATOM 776 N N . SER A 1 103 ? -2.399 6.850 14.066 1.00 94.31 103 SER A N 1
ATOM 777 C CA . SER A 1 103 ? -3.734 7.027 14.648 1.00 94.31 103 SER A CA 1
ATOM 778 C C . SER A 1 103 ? -4.837 7.188 13.597 1.00 94.31 103 SER A C 1
ATOM 780 O O . SER A 1 103 ? -5.941 6.704 13.815 1.00 94.31 103 SER A O 1
ATOM 782 N N . ILE A 1 104 ? -4.572 7.884 12.488 1.00 96.38 104 ILE A N 1
ATOM 783 C CA . ILE A 1 104 ? -5.541 8.079 11.394 1.00 96.38 104 ILE A CA 1
ATOM 784 C C . ILE A 1 104 ? -5.781 6.772 10.644 1.00 96.38 104 ILE A C 1
ATOM 786 O O . ILE A 1 104 ? -6.897 6.491 10.215 1.00 96.38 104 ILE A O 1
ATOM 790 N N . SER A 1 105 ? -4.711 6.009 10.437 1.00 96.94 105 SER A N 1
ATOM 791 C CA . SER A 1 105 ? -4.729 4.859 9.540 1.00 96.94 105 SER A CA 1
ATOM 792 C C . SER A 1 105 ? -4.988 3.527 10.220 1.00 96.94 105 SER A C 1
ATOM 794 O O . SER A 1 105 ? -5.217 2.553 9.509 1.00 96.94 105 SER A O 1
ATOM 796 N N . ASP A 1 106 ? -4.931 3.483 11.551 1.00 95.44 106 ASP A N 1
ATOM 797 C CA . ASP A 1 106 ? -4.964 2.257 12.355 1.00 95.44 106 ASP A CA 1
ATOM 798 C C . ASP A 1 106 ? -3.861 1.248 11.974 1.00 95.44 106 ASP A C 1
ATOM 800 O O . ASP A 1 106 ? -3.976 0.035 12.127 1.00 95.44 106 ASP A O 1
ATOM 804 N N . LEU A 1 107 ? -2.748 1.763 11.443 1.00 96.56 107 LEU A N 1
ATOM 805 C CA . LEU A 1 107 ? -1.591 0.960 11.048 1.00 96.56 107 LEU A CA 1
ATOM 806 C C . LEU A 1 107 ? -0.588 0.750 12.191 1.00 96.56 107 LEU A C 1
ATOM 808 O O . LEU A 1 107 ? 0.430 0.085 11.976 1.00 96.56 107 LEU A O 1
ATOM 812 N N . ASP A 1 108 ? -0.863 1.273 13.392 1.00 93.25 108 ASP A N 1
ATOM 813 C CA . ASP A 1 108 ? 0.006 1.084 14.555 1.00 93.25 108 ASP A CA 1
ATOM 814 C C . ASP A 1 108 ? -0.006 -0.374 15.021 1.00 93.25 108 ASP A C 1
ATOM 816 O O . ASP A 1 108 ? -0.997 -0.877 15.543 1.00 93.25 108 ASP A O 1
ATOM 820 N N . GLY A 1 109 ? 1.130 -1.053 14.883 1.00 85.38 109 GLY A N 1
ATOM 821 C CA . GLY A 1 109 ? 1.312 -2.393 15.431 1.00 85.38 109 GLY A CA 1
ATOM 822 C C . GLY A 1 109 ? 1.506 -2.431 16.956 1.00 85.38 109 GLY A C 1
ATOM 823 O O . GLY A 1 109 ? 1.494 -3.499 17.575 1.00 85.38 109 GLY A O 1
ATOM 824 N N . GLY A 1 110 ? 1.716 -1.282 17.595 1.00 85.88 110 GLY A N 1
ATOM 825 C CA . GLY A 1 110 ? 2.019 -1.198 19.013 1.00 85.88 110 GLY A CA 1
ATOM 826 C C . GLY A 1 110 ? 3.405 -1.756 19.357 1.00 85.88 110 GLY A C 1
ATOM 827 O O . GLY A 1 110 ? 4.379 -1.624 18.622 1.00 85.88 110 GLY A O 1
ATOM 828 N N . ARG A 1 111 ? 3.531 -2.362 20.544 1.00 78.94 111 ARG A N 1
ATOM 829 C CA . ARG A 1 111 ? 4.842 -2.642 21.162 1.00 78.94 111 ARG A CA 1
ATOM 830 C C . ARG A 1 111 ? 5.653 -3.755 20.487 1.00 78.94 111 ARG A C 1
ATOM 832 O O . ARG A 1 111 ? 6.877 -3.761 20.609 1.00 78.94 111 ARG A O 1
ATOM 839 N N . TYR A 1 112 ? 4.992 -4.725 19.858 1.00 76.19 112 TYR A N 1
ATOM 840 C CA . TYR A 1 112 ? 5.626 -5.982 19.432 1.00 76.19 112 TYR A CA 1
ATOM 841 C C . TYR A 1 112 ? 5.656 -6.185 17.917 1.00 76.19 112 TYR A C 1
ATOM 843 O O . TYR A 1 112 ? 6.392 -7.046 17.436 1.00 76.19 112 TYR A O 1
ATOM 851 N N . VAL A 1 113 ? 4.875 -5.408 17.171 1.00 85.06 113 VAL A N 1
ATOM 852 C CA . VAL A 1 113 ? 4.763 -5.494 15.716 1.00 85.06 113 VAL A CA 1
ATOM 853 C C . VAL A 1 113 ? 4.843 -4.087 15.129 1.00 85.06 113 VAL A C 1
ATOM 855 O O . VAL A 1 113 ? 4.524 -3.114 15.799 1.00 85.06 113 VAL A O 1
ATOM 858 N N . THR A 1 114 ? 5.357 -3.954 13.905 1.00 89.44 114 THR A N 1
ATOM 859 C CA . THR A 1 114 ? 5.655 -2.630 13.305 1.00 89.44 114 THR A CA 1
ATOM 860 C C . THR A 1 114 ? 4.576 -2.157 12.337 1.00 89.44 114 THR A C 1
ATOM 862 O O . THR A 1 114 ? 4.714 -1.099 11.733 1.00 89.44 114 THR A O 1
ATOM 865 N N . CYS A 1 115 ? 3.529 -2.958 12.157 1.00 95.25 115 CYS A N 1
ATOM 866 C CA . CYS A 1 115 ? 2.414 -2.680 11.269 1.00 95.25 115 CYS A CA 1
ATOM 867 C C . CYS A 1 115 ? 1.173 -3.424 11.780 1.00 95.25 115 CYS A C 1
ATOM 869 O O . CYS A 1 115 ? 1.295 -4.574 12.198 1.00 95.25 115 CYS A O 1
ATOM 871 N N . ASN A 1 116 ? 0.000 -2.794 11.725 1.00 95.94 116 ASN A N 1
ATOM 872 C CA . ASN A 1 116 ? -1.305 -3.431 11.953 1.00 95.94 116 ASN A CA 1
ATOM 873 C C . ASN A 1 116 ? -2.136 -3.525 10.658 1.00 95.94 116 ASN A C 1
ATOM 875 O O . ASN A 1 116 ? -3.352 -3.398 10.642 1.00 95.94 116 ASN A O 1
ATOM 879 N N . GLY A 1 117 ? -1.460 -3.734 9.531 1.00 96.69 117 GLY A N 1
ATOM 880 C CA . GLY A 1 117 ? -2.094 -3.911 8.228 1.00 96.69 117 GLY A CA 1
ATOM 881 C C . GLY A 1 117 ? -2.185 -5.379 7.825 1.00 96.69 117 GLY A C 1
ATOM 882 O O . GLY A 1 117 ? -2.176 -6.275 8.666 1.00 96.69 117 GLY A O 1
ATOM 883 N N . TYR A 1 118 ? -2.143 -5.636 6.517 1.00 97.69 118 TYR A N 1
ATOM 884 C CA . TYR A 1 118 ? -2.057 -6.990 5.950 1.00 97.69 118 TYR A CA 1
ATOM 885 C C . TYR A 1 118 ? -0.824 -7.778 6.411 1.00 97.69 118 TYR A C 1
ATOM 887 O O . TYR A 1 118 ? -0.779 -9.001 6.303 1.00 97.69 118 TYR A O 1
ATOM 895 N N . HIS A 1 119 ? 0.213 -7.099 6.893 1.00 95.44 119 HIS A N 1
ATOM 896 C CA . HIS A 1 119 ? 1.367 -7.736 7.511 1.00 95.44 119 HIS A CA 1
ATOM 897 C C . HIS A 1 119 ? 1.641 -7.103 8.875 1.00 95.44 119 HIS A C 1
ATOM 899 O O . HIS A 1 119 ? 1.430 -5.910 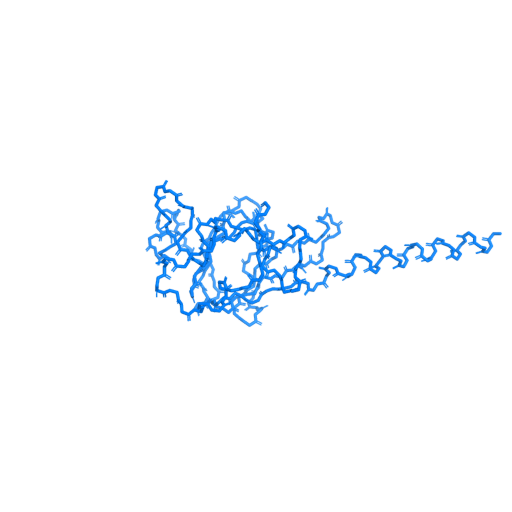9.052 1.00 95.44 119 HIS A O 1
ATOM 905 N N . VAL A 1 120 ? 2.168 -7.884 9.818 1.00 96.06 120 VAL A N 1
ATOM 906 C CA . VAL A 1 120 ? 2.588 -7.418 11.150 1.00 96.06 120 VAL A CA 1
ATOM 907 C C . VAL A 1 120 ? 3.973 -6.749 11.143 1.00 96.06 120 VAL A C 1
ATOM 909 O O . VAL A 1 120 ? 4.517 -6.341 12.170 1.00 96.06 120 VAL A O 1
ATOM 912 N N . ALA A 1 121 ? 4.598 -6.655 9.972 1.00 93.06 121 ALA A N 1
ATOM 913 C CA . ALA A 1 121 ? 5.890 -6.021 9.796 1.00 93.06 121 ALA A CA 1
ATOM 914 C C . ALA A 1 121 ? 5.874 -5.071 8.602 1.00 93.06 121 ALA A C 1
ATOM 916 O O . ALA A 1 121 ? 5.285 -5.379 7.562 1.00 93.06 121 ALA A O 1
ATOM 917 N N . MET A 1 122 ? 6.604 -3.962 8.729 1.00 93.00 122 MET A N 1
ATOM 918 C CA . MET A 1 122 ? 7.018 -3.165 7.577 1.00 93.00 122 MET A CA 1
ATOM 919 C C . MET A 1 122 ? 7.687 -4.094 6.559 1.00 93.00 122 MET A C 1
ATOM 921 O O . MET A 1 122 ? 8.635 -4.807 6.891 1.00 93.00 122 MET A O 1
ATOM 925 N N . THR A 1 123 ? 7.176 -4.118 5.333 1.00 93.12 123 THR A N 1
ATOM 926 C CA . THR A 1 123 ? 7.596 -5.086 4.314 1.00 93.12 123 THR A CA 1
ATOM 927 C C . THR A 1 123 ? 7.945 -4.361 3.024 1.00 93.12 123 THR A C 1
ATOM 929 O O . THR A 1 123 ? 7.280 -3.402 2.643 1.00 93.12 123 THR A O 1
ATOM 932 N N . GLY A 1 124 ? 9.001 -4.800 2.339 1.00 92.94 124 GLY A N 1
ATOM 933 C CA . GLY A 1 124 ? 9.415 -4.179 1.085 1.00 92.94 124 GLY A CA 1
ATOM 934 C C . GLY A 1 124 ? 8.339 -4.326 0.011 1.00 92.94 124 GLY A C 1
ATOM 935 O O . GLY A 1 124 ? 7.899 -5.447 -0.246 1.00 92.94 124 GLY A O 1
ATOM 936 N N . LEU A 1 125 ? 7.964 -3.231 -0.663 1.00 93.94 125 LEU A N 1
ATOM 937 C CA . LEU A 1 125 ? 6.905 -3.249 -1.689 1.00 93.94 125 LEU A CA 1
ATOM 938 C C . LEU A 1 125 ? 7.158 -4.327 -2.758 1.00 93.94 125 LEU A C 1
ATOM 940 O O . LEU A 1 125 ? 6.249 -5.046 -3.171 1.00 93.94 125 LEU A O 1
ATOM 944 N N . ARG A 1 126 ? 8.428 -4.494 -3.145 1.00 91.62 126 ARG A N 1
ATOM 945 C CA . ARG A 1 126 ? 8.870 -5.484 -4.134 1.00 91.62 126 ARG A CA 1
ATOM 946 C C . ARG A 1 126 ? 8.509 -6.927 -3.816 1.00 91.62 126 ARG A C 1
ATOM 948 O O . ARG A 1 126 ? 8.490 -7.729 -4.740 1.00 91.62 126 ARG A O 1
ATOM 955 N N . LEU A 1 127 ? 8.302 -7.279 -2.546 1.00 94.00 127 LEU A N 1
ATOM 956 C CA . LEU A 1 127 ? 8.017 -8.657 -2.138 1.00 94.00 127 LEU A CA 1
ATOM 957 C C . LEU A 1 127 ? 6.599 -9.074 -2.532 1.00 94.00 127 LEU A C 1
ATOM 959 O O . LEU A 1 127 ? 6.328 -10.261 -2.678 1.00 94.00 127 LEU A O 1
ATOM 963 N N . PHE A 1 128 ? 5.722 -8.103 -2.780 1.00 95.00 128 PHE A N 1
ATOM 964 C CA . PHE A 1 128 ? 4.330 -8.350 -3.125 1.00 95.00 128 PHE A CA 1
ATOM 965 C C . PHE A 1 128 ? 4.069 -8.490 -4.624 1.00 95.00 128 PHE A C 1
ATOM 967 O O . PHE A 1 128 ? 2.944 -8.824 -4.988 1.00 95.00 128 PHE A O 1
ATOM 974 N N . TYR A 1 129 ? 5.056 -8.255 -5.494 1.00 94.94 129 TYR A N 1
ATOM 975 C CA . TYR A 1 129 ? 4.847 -8.304 -6.943 1.00 94.94 129 TYR A CA 1
ATOM 976 C C . TYR A 1 129 ? 4.299 -9.647 -7.428 1.00 94.94 129 TYR A C 1
ATOM 978 O O . TYR A 1 129 ? 4.677 -10.723 -6.962 1.00 94.94 129 TYR A O 1
ATOM 986 N N . ASP A 1 130 ? 3.364 -9.563 -8.372 1.00 94.12 130 ASP A N 1
ATOM 987 C CA . ASP A 1 130 ? 2.712 -10.725 -8.955 1.00 94.12 130 ASP A CA 1
ATOM 988 C C . ASP A 1 130 ? 3.741 -11.630 -9.643 1.00 94.12 130 ASP A C 1
ATOM 990 O O . ASP A 1 130 ? 4.627 -11.170 -10.365 1.00 94.12 130 ASP A O 1
ATOM 994 N N . GLY A 1 131 ? 3.624 -12.938 -9.409 1.00 90.88 131 GLY A N 1
ATOM 995 C CA . GLY A 1 131 ? 4.540 -13.935 -9.966 1.00 90.88 131 GLY A CA 1
ATOM 996 C C . GLY A 1 131 ? 5.897 -14.035 -9.261 1.00 90.88 131 GLY A C 1
ATOM 997 O O . GLY A 1 131 ? 6.734 -14.827 -9.705 1.00 90.88 131 GLY A O 1
ATOM 998 N N . ASN A 1 132 ? 6.117 -13.291 -8.169 1.00 91.56 132 ASN A N 1
ATOM 999 C CA . ASN A 1 132 ? 7.312 -13.438 -7.345 1.00 91.56 132 ASN A CA 1
ATOM 1000 C C . ASN A 1 132 ? 7.514 -14.881 -6.863 1.00 91.56 132 ASN A C 1
ATOM 1002 O O . ASN A 1 132 ? 6.574 -15.645 -6.636 1.00 91.56 132 ASN A O 1
ATOM 1006 N N . ARG A 1 133 ? 8.785 -15.236 -6.684 1.00 90.94 133 ARG A N 1
ATOM 1007 C CA . ARG A 1 133 ? 9.252 -16.509 -6.131 1.00 90.94 133 ARG A CA 1
ATOM 1008 C C . ARG A 1 133 ? 10.400 -16.233 -5.170 1.00 90.94 133 ARG A C 1
ATOM 1010 O O . ARG A 1 133 ? 10.958 -15.137 -5.172 1.00 90.94 133 ARG A O 1
ATOM 1017 N N . GLU A 1 134 ? 10.775 -17.239 -4.390 1.00 87.12 134 GLU A N 1
ATOM 1018 C CA . GLU A 1 134 ? 11.994 -17.228 -3.575 1.00 87.12 134 GLU A CA 1
ATOM 1019 C C . GLU A 1 134 ? 13.205 -16.652 -4.340 1.00 87.12 134 GLU A C 1
ATOM 1021 O O . GLU A 1 134 ? 13.421 -17.042 -5.493 1.00 87.12 134 GLU A O 1
ATOM 1026 N N . PRO A 1 135 ? 14.014 -15.757 -3.737 1.00 88.38 135 PRO A N 1
ATOM 1027 C CA . PRO A 1 135 ? 13.945 -15.237 -2.361 1.00 88.38 135 PRO A CA 1
ATOM 1028 C C . PRO A 1 135 ? 13.081 -13.965 -2.196 1.00 88.38 135 PRO A C 1
ATOM 1030 O O . PRO A 1 135 ? 13.170 -13.278 -1.183 1.00 88.38 135 PRO A O 1
ATOM 1033 N N . PHE A 1 136 ? 12.274 -13.595 -3.194 1.00 91.00 136 PHE A N 1
ATOM 1034 C CA . PHE A 1 136 ? 11.514 -12.339 -3.233 1.00 91.00 136 PHE A CA 1
ATOM 1035 C C . PHE A 1 136 ? 10.066 -12.504 -2.751 1.00 91.00 136 PHE A C 1
ATOM 1037 O O . PHE A 1 136 ? 9.139 -12.003 -3.381 1.00 91.00 136 PHE A O 1
ATOM 1044 N N . LEU A 1 137 ? 9.869 -13.207 -1.635 1.00 94.31 137 LEU A N 1
ATOM 1045 C CA . LEU A 1 137 ? 8.563 -13.407 -1.003 1.00 94.31 137 LEU A CA 1
ATOM 1046 C C . LEU A 1 137 ? 8.551 -12.812 0.414 1.00 94.31 137 LEU A C 1
ATOM 1048 O O . LEU A 1 137 ? 9.590 -12.812 1.080 1.00 94.31 137 LEU A O 1
ATOM 1052 N N . PRO A 1 138 ? 7.404 -12.305 0.902 1.00 94.12 138 PRO A N 1
ATOM 1053 C CA . PRO A 1 138 ? 7.273 -11.901 2.297 1.00 94.12 138 PRO A CA 1
ATOM 1054 C C . PRO A 1 138 ? 7.353 -13.126 3.215 1.00 94.12 138 PRO A C 1
ATOM 1056 O O . PRO A 1 138 ? 7.069 -14.250 2.795 1.00 94.12 138 PRO A O 1
ATOM 1059 N N . ARG A 1 139 ? 7.705 -12.927 4.491 1.00 94.19 139 ARG A N 1
ATOM 1060 C CA . ARG A 1 139 ? 7.735 -14.037 5.453 1.00 94.19 139 ARG A CA 1
ATOM 1061 C C . ARG A 1 139 ? 6.323 -14.481 5.829 1.00 94.19 139 ARG A C 1
ATOM 1063 O O . ARG A 1 139 ? 5.491 -13.638 6.152 1.00 94.19 139 ARG A O 1
ATOM 1070 N N . CYS A 1 140 ? 6.067 -15.787 5.897 1.00 95.69 140 CYS A N 1
ATOM 1071 C CA . CYS A 1 140 ? 4.743 -16.310 6.256 1.00 95.69 140 CYS A CA 1
ATOM 1072 C C . CYS A 1 140 ? 4.306 -15.866 7.658 1.00 95.69 140 CYS A C 1
ATOM 1074 O O . CYS A 1 140 ? 3.172 -15.430 7.846 1.00 95.69 140 CYS A O 1
ATOM 1076 N N . LYS A 1 141 ? 5.241 -15.864 8.620 1.00 93.94 141 LYS A N 1
ATOM 1077 C CA . LYS A 1 141 ? 5.007 -15.382 9.994 1.00 93.94 141 LYS A CA 1
ATOM 1078 C C . LYS A 1 141 ? 4.624 -13.902 10.096 1.00 93.94 141 LYS A C 1
ATOM 1080 O O . LYS A 1 141 ? 4.284 -13.448 11.181 1.00 93.94 141 LYS A O 1
ATOM 1085 N N . TRP A 1 142 ? 4.768 -13.129 9.017 1.00 94.56 142 TRP A N 1
ATOM 1086 C CA . TRP A 1 142 ? 4.394 -11.719 9.001 1.00 94.56 142 TRP A CA 1
ATOM 1087 C C . TRP A 1 142 ? 2.961 -11.479 8.546 1.00 94.56 142 TRP A C 1
ATOM 1089 O O . TRP A 1 142 ? 2.512 -10.349 8.644 1.00 94.56 142 TRP A O 1
ATOM 1099 N N . ARG A 1 143 ? 2.228 -12.484 8.067 1.00 95.69 143 ARG A N 1
ATOM 1100 C CA . ARG A 1 143 ? 0.823 -12.306 7.682 1.00 95.69 143 ARG A CA 1
ATOM 1101 C C . ARG A 1 143 ? -0.033 -12.010 8.912 1.00 95.69 143 ARG A C 1
ATOM 1103 O O . ARG A 1 143 ? 0.069 -12.713 9.917 1.00 95.69 143 ARG A O 1
ATOM 1110 N N . ASN A 1 144 ? -0.893 -11.000 8.825 1.00 95.88 144 ASN A N 1
ATOM 1111 C CA . ASN A 1 144 ? -1.711 -10.568 9.956 1.00 95.88 144 ASN A CA 1
ATOM 1112 C C . ASN A 1 144 ? -3.099 -11.227 9.964 1.00 95.88 144 ASN A C 1
ATOM 1114 O O . ASN A 1 144 ? -4.114 -10.557 9.831 1.00 95.88 144 ASN A O 1
ATOM 1118 N N . PHE A 1 145 ? -3.152 -12.550 10.139 1.00 95.06 145 PHE A N 1
ATOM 1119 C CA . PHE A 1 145 ? -4.432 -13.269 10.268 1.00 95.06 145 PHE A CA 1
ATOM 1120 C C . PHE A 1 145 ? -5.213 -12.915 11.546 1.00 95.06 145 PHE A C 1
ATOM 1122 O O . PHE A 1 145 ? -6.369 -13.303 11.679 1.00 95.06 145 PHE A O 1
ATOM 1129 N N . ALA A 1 146 ? -4.579 -12.227 12.499 1.00 93.31 146 ALA A N 1
ATOM 1130 C CA . ALA A 1 146 ? -5.210 -11.819 13.748 1.00 93.31 146 ALA A CA 1
ATOM 1131 C C . ALA A 1 146 ? -6.049 -10.539 13.604 1.00 93.31 146 ALA A C 1
ATOM 1133 O O . ALA A 1 146 ? -6.952 -10.332 14.411 1.00 93.31 146 ALA A O 1
ATOM 1134 N N . ASN A 1 147 ? -5.770 -9.694 12.604 1.00 94.38 147 ASN A N 1
ATOM 1135 C CA . ASN A 1 147 ? -6.575 -8.506 12.338 1.00 94.38 147 ASN A CA 1
ATOM 1136 C C . ASN A 1 147 ? -7.811 -8.894 11.511 1.00 94.38 147 ASN A C 1
ATOM 1138 O O . ASN A 1 147 ? -7.723 -9.129 10.306 1.00 94.38 147 ASN A O 1
ATOM 1142 N N . THR A 1 148 ? -8.959 -8.978 12.185 1.00 94.44 148 THR A N 1
ATOM 1143 C CA . THR A 1 148 ? -10.250 -9.366 11.597 1.00 94.44 148 THR A CA 1
ATOM 1144 C C . THR A 1 148 ? -10.962 -8.238 10.856 1.00 94.44 148 THR A C 1
ATOM 1146 O O . THR A 1 148 ? -11.981 -8.498 10.223 1.00 94.44 148 THR A O 1
ATOM 1149 N N . ASP A 1 149 ? -10.444 -7.010 10.925 1.00 95.00 149 ASP A N 1
ATOM 1150 C CA . ASP A 1 149 ? -11.050 -5.839 10.285 1.00 95.00 149 ASP A CA 1
ATOM 1151 C C . ASP A 1 149 ? -10.612 -5.691 8.815 1.00 95.00 149 ASP A C 1
ATOM 1153 O O . ASP A 1 149 ? -11.185 -4.895 8.071 1.00 95.00 149 ASP A O 1
ATOM 1157 N N . LEU A 1 150 ? -9.624 -6.489 8.381 1.00 97.00 150 LEU A N 1
ATOM 1158 C CA . LEU A 1 150 ? -9.130 -6.523 7.005 1.00 97.00 150 LEU A CA 1
ATOM 1159 C C . LEU A 1 150 ? -10.161 -7.135 6.049 1.00 97.00 150 LEU A C 1
ATOM 1161 O O . LEU A 1 150 ? -10.621 -8.262 6.242 1.00 97.00 150 LEU A O 1
ATOM 1165 N N . GLN A 1 151 ? -10.473 -6.418 4.971 1.00 97.62 151 GLN A N 1
ATOM 1166 C CA . GLN A 1 151 ? -11.591 -6.770 4.084 1.00 97.62 151 GLN A CA 1
ATOM 1167 C C . GLN A 1 151 ? -11.233 -7.760 2.965 1.00 97.62 151 GLN A C 1
ATOM 1169 O O . GLN A 1 151 ? -12.133 -8.364 2.382 1.00 97.62 151 GLN A O 1
ATOM 1174 N N . HIS A 1 152 ? -9.942 -7.956 2.682 1.00 97.00 152 HIS A N 1
ATOM 1175 C CA . HIS A 1 152 ? -9.439 -8.811 1.599 1.00 97.00 152 HIS A CA 1
ATOM 1176 C C . HIS A 1 152 ? -8.550 -9.951 2.122 1.00 97.00 152 HIS A C 1
ATOM 1178 O O . HIS A 1 152 ? -7.341 -9.980 1.844 1.00 97.00 152 HIS A O 1
ATOM 1184 N N . PRO A 1 153 ? -9.098 -10.908 2.896 1.00 93.06 153 PRO A N 1
ATOM 1185 C CA . PRO A 1 153 ? -8.323 -12.003 3.482 1.00 93.06 153 PRO A CA 1
ATOM 1186 C C . PRO A 1 153 ? -7.556 -12.831 2.438 1.00 93.06 153 PRO A C 1
ATOM 1188 O O . PRO A 1 153 ? -6.477 -13.340 2.737 1.00 93.06 153 PRO A O 1
ATOM 1191 N N . GLU A 1 154 ? -8.030 -12.894 1.193 1.00 95.31 154 GLU A N 1
ATOM 1192 C CA . GLU A 1 154 ? -7.346 -13.547 0.074 1.00 95.31 154 GLU A CA 1
ATOM 1193 C C . GLU A 1 154 ? -5.944 -12.974 -0.194 1.00 95.31 154 GLU A C 1
ATOM 1195 O O . GLU A 1 154 ? -5.049 -13.676 -0.671 1.00 95.31 154 GLU A O 1
ATOM 1200 N N . PHE A 1 155 ? -5.700 -11.705 0.150 1.00 96.25 155 PHE A N 1
ATOM 1201 C CA . PHE A 1 155 ? -4.377 -11.107 0.000 1.00 96.25 155 PHE A CA 1
ATOM 1202 C C . PHE A 1 155 ? -3.358 -11.731 0.966 1.00 96.25 155 PHE A C 1
ATOM 1204 O O . PHE A 1 155 ? -2.175 -11.846 0.627 1.00 96.25 155 PHE A O 1
ATOM 1211 N N . LEU A 1 156 ? -3.806 -12.189 2.141 1.00 95.50 156 LEU A N 1
ATOM 1212 C CA . LEU A 1 156 ? -2.970 -12.898 3.113 1.00 95.50 156 LEU A CA 1
ATOM 1213 C C . LEU A 1 156 ? -2.581 -14.298 2.628 1.00 95.50 156 LEU A C 1
ATOM 1215 O O . LEU A 1 156 ? -1.600 -14.858 3.110 1.00 95.50 156 LEU A O 1
ATOM 1219 N N . GLU A 1 157 ? -3.302 -14.872 1.667 1.00 94.31 157 GLU A N 1
ATOM 1220 C CA . GLU A 1 157 ? -3.043 -16.225 1.164 1.00 94.31 157 GLU A CA 1
ATOM 1221 C C . GLU A 1 157 ? -1.929 -16.272 0.102 1.00 94.31 157 GLU A C 1
ATOM 1223 O O . GLU A 1 157 ? -1.367 -17.340 -0.165 1.00 94.31 157 GLU A O 1
ATOM 1228 N N . ARG A 1 158 ? -1.540 -15.116 -0.458 1.00 94.56 158 ARG A N 1
ATOM 1229 C CA . ARG A 1 158 ? -0.491 -14.983 -1.490 1.00 94.56 158 ARG A CA 1
ATOM 1230 C C . ARG A 1 158 ? 0.829 -15.640 -1.074 1.00 94.56 158 ARG A C 1
ATOM 1232 O O . ARG A 1 158 ? 1.206 -15.484 0.083 1.00 94.56 158 ARG A O 1
ATOM 1239 N N . PRO A 1 159 ? 1.593 -16.280 -1.983 1.00 95.44 159 PRO A N 1
ATOM 1240 C CA . PRO A 1 159 ? 2.818 -17.015 -1.643 1.00 95.44 159 PRO A CA 1
ATOM 1241 C C . PRO A 1 159 ? 3.763 -16.282 -0.677 1.00 95.44 159 PRO A C 1
ATOM 1243 O O . PRO A 1 159 ? 3.990 -15.080 -0.802 1.00 95.44 159 PRO A O 1
ATOM 1246 N N . CYS A 1 160 ? 4.327 -17.021 0.278 1.00 95.38 160 CYS A N 1
ATOM 1247 C CA . CYS A 1 160 ? 5.232 -16.512 1.308 1.00 95.38 160 CYS A CA 1
ATOM 1248 C C . CYS A 1 160 ? 6.413 -17.468 1.532 1.00 95.38 160 CYS A C 1
ATOM 1250 O O . CYS A 1 160 ? 6.406 -18.595 1.035 1.00 95.38 160 CYS A O 1
ATOM 1252 N N . SER A 1 161 ? 7.410 -17.001 2.284 1.00 94.19 161 SER A N 1
ATOM 1253 C CA . SER A 1 161 ? 8.606 -17.754 2.664 1.00 94.19 161 SER A CA 1
ATOM 1254 C C . SER A 1 161 ? 8.661 -18.041 4.163 1.00 94.19 161 SER A C 1
ATOM 1256 O O . SER A 1 161 ? 8.435 -17.143 4.976 1.00 94.19 161 SER A O 1
ATOM 1258 N N . ASP A 1 162 ? 9.050 -19.259 4.536 1.00 89.81 162 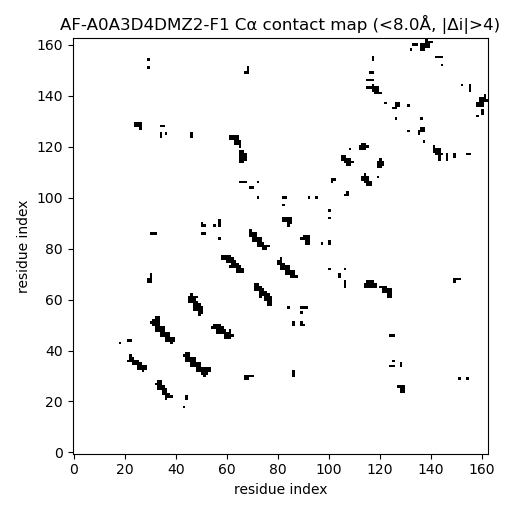ASP A N 1
ATOM 1259 C CA . ASP A 1 162 ? 9.417 -19.612 5.917 1.00 89.81 162 ASP A CA 1
ATOM 1260 C C . ASP A 1 162 ? 10.930 -19.521 6.186 1.00 89.81 162 ASP A C 1
ATOM 1262 O O . ASP A 1 162 ? 11.375 -19.776 7.307 1.00 89.81 162 ASP A O 1
ATOM 1266 N N . ARG A 1 163 ? 11.731 -19.161 5.172 1.00 71.81 163 ARG A N 1
ATOM 1267 C CA . ARG A 1 163 ? 13.187 -19.000 5.305 1.00 71.81 163 ARG A CA 1
ATOM 1268 C C . ARG A 1 163 ? 13.568 -17.700 6.029 1.00 71.81 163 ARG A C 1
ATOM 1270 O O . ARG A 1 163 ? 12.796 -16.710 6.033 1.00 71.81 163 ARG A O 1
#

Radius of gyration: 18.14 Å; Cα contacts (8 Å, |Δi|>4): 303; chains: 1; bounding box: 48×37×58 Å

Foldseek 3Di:
DVVVVVVVVVVVVVVVVVLVVQAFFWDQDLLQKMWGFHDDPVPSTAIWIAEHVRDDTAFTRAFWWADANFKIWTCQGPPRDTFIAGNVVRYTDPPDDPVRSCVVHVQPLPDPFRGPHQFSHGGTNQLLTPPDDPPSHAALNGGCPVNPVGDCVVSNVPDHDPD

Mean predicted aligned error: 7.5 Å

Solvent-accessible surface area (backbone atoms only — not comparable to full-atom values)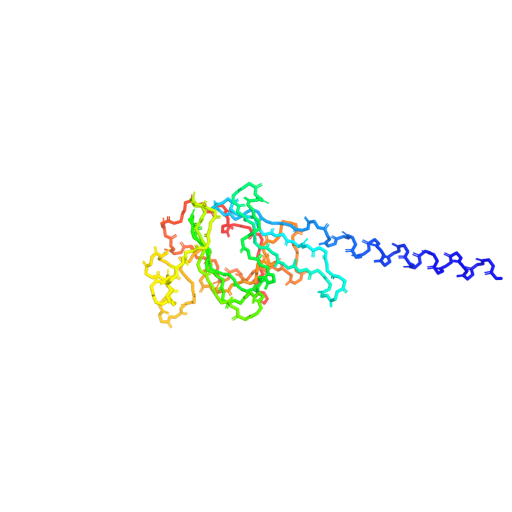: 8902 Å² total; per-residue (Å²): 114,68,70,59,54,55,49,52,51,51,51,50,50,50,52,52,49,58,59,48,76,57,55,71,40,33,30,74,46,86,33,40,27,21,41,34,34,40,89,36,95,88,64,87,37,35,38,29,36,18,13,41,88,59,47,58,80,70,44,50,51,45,43,32,32,32,38,44,68,46,33,39,39,31,67,32,22,62,91,72,43,57,52,37,30,35,34,90,76,51,38,69,60,75,98,58,54,72,71,53,41,26,68,76,58,57,35,60,32,66,97,87,30,68,8,47,22,59,27,33,41,62,38,50,57,75,32,62,25,65,89,58,50,89,89,40,37,45,50,52,90,32,45,32,82,83,56,79,85,60,85,55,64,72,68,62,68,53,82,56,29,91,121

pLDDT: mean 88.37, std 12.37, range [49.41, 98.62]

Nearest PDB structures (foldseek):
  8h33-assembly1_J  TM=4.456E-01  e=7.029E-01  Homo sapiens
  8gq6-assembly1_A  TM=4.250E-01  e=9.004E-01  Homo sapiens
  8h33-assembly1_B  TM=2.997E-01  e=8.464E-01  Homo sapiens
  2ecz-assembly1_A  TM=4.791E-01  e=5.421E+00  Homo sapiens
  3s94-assembly2_B  TM=4.260E-01  e=7.388E+00  Homo sapiens

Secondary structure (DSSP, 8-state):
-HHHHHHHHHHHHHHHHHHHTTTT-EEE-TTS-EEEEE--TTTTSEEEEE-GGG-SEEESS--EEEE-SSEEEEEEEGGGEEEEEETTTTEE-TT--HHHHHHHHT---TTT-S-SSSBSS-EEGGGG-TT--TTSS-BGGGB-TT-TT-S-THHHHS--B--

Sequence (163 aa):
MVGLFVLLIALALIHIARASTGFGAKVTLPNGMVGKRVFNFTLYGRDDLFGVGGAPRLARDVGMICFNDRFVWISESEGGKSGLYDAEVNARVENVNYAEAMSISDLDGGRYVTCNGYHVAMTGLRLFYDGNREPFLPRCKWRNFANTDLQHPEFLERPCSDR